Protein AF-A0A973SK38-F1 (afdb_monomer)

Radius of gyration: 13.25 Å; Cα contacts (8 Å, |Δi|>4): 80; chains: 1; bounding box: 25×26×45 Å

Solvent-accessible surface area (backbone atoms only — not comparable to full-atom values): 4740 Å² total; per-residue (Å²): 115,66,48,52,75,56,72,38,93,77,83,86,82,61,75,86,64,56,55,72,67,54,45,52,66,75,52,44,86,45,69,68,44,75,48,76,52,73,67,23,59,76,67,74,26,32,37,31,33,40,48,91,70,47,73,72,42,69,44,51,61,63,58,53,34,60,72,68,50,86,82,80,82,85,130

pLDDT: mean 93.45, std 6.09, range [54.53, 97.38]

Mean predicted aligned error: 3.43 Å

Structure (mmCIF, N/CA/C/O backbone):
data_AF-A0A973SK38-F1
#
_entry.id   AF-A0A973SK38-F1
#
loop_
_atom_site.group_PDB
_atom_site.id
_atom_site.type_symbol
_atom_site.label_atom_id
_atom_site.label_alt_id
_atom_site.label_comp_id
_atom_site.label_asym_id
_atom_site.label_entity_id
_atom_site.label_seq_id
_atom_site.pdbx_PDB_ins_code
_atom_site.Cartn_x
_atom_site.Cartn_y
_atom_site.Cartn_z
_atom_site.occupancy
_atom_site.B_iso_or_equiv
_atom_site.auth_seq_id
_atom_site.auth_comp_id
_atom_site.auth_asym_id
_atom_site.auth_atom_id
_atom_site.pdbx_PDB_model_num
ATOM 1 N N . ARG A 1 1 ? -10.277 -3.542 -7.469 1.00 86.38 1 ARG A N 1
ATOM 2 C CA . ARG A 1 1 ? -10.519 -2.363 -6.593 1.00 86.38 1 ARG A CA 1
ATOM 3 C C . ARG A 1 1 ? -10.614 -2.769 -5.103 1.00 86.38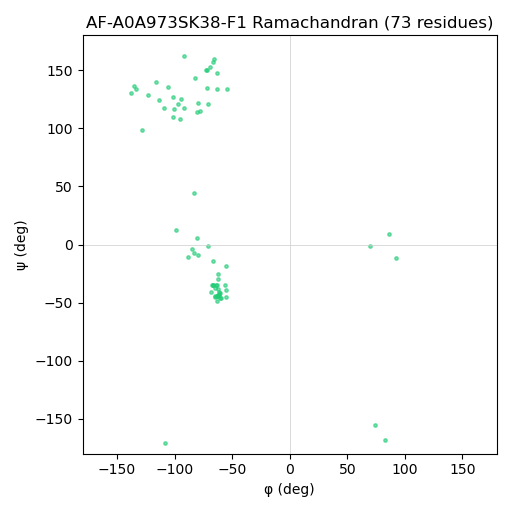 1 ARG A C 1
ATOM 5 O O . ARG A 1 1 ? -11.533 -2.341 -4.420 1.00 86.38 1 ARG A O 1
ATOM 12 N N . ARG A 1 2 ? -9.666 -3.569 -4.574 1.00 91.25 2 ARG A N 1
ATOM 13 C CA . ARG A 1 2 ? -9.772 -4.172 -3.222 1.00 91.25 2 ARG A CA 1
ATOM 14 C C . ARG A 1 2 ? -9.804 -3.146 -2.082 1.00 91.25 2 ARG A C 1
ATOM 16 O O . ARG A 1 2 ? -10.660 -3.239 -1.221 1.00 91.25 2 ARG A O 1
ATOM 23 N N . ALA A 1 3 ? -8.938 -2.130 -2.118 1.00 93.69 3 ALA A N 1
ATOM 24 C CA . ALA A 1 3 ? -8.859 -1.135 -1.043 1.00 93.69 3 ALA A CA 1
ATOM 25 C C . ALA A 1 3 ? -10.176 -0.367 -0.858 1.00 93.69 3 ALA A C 1
ATOM 27 O O . ALA A 1 3 ? -10.678 -0.256 0.254 1.00 93.69 3 ALA A O 1
ATOM 28 N N . VAL A 1 4 ? -10.768 0.088 -1.966 1.00 95.50 4 VAL A N 1
ATOM 29 C CA . VAL A 1 4 ? -12.069 0.771 -1.950 1.00 95.50 4 VAL A CA 1
ATOM 30 C C . VAL A 1 4 ? -13.170 -0.155 -1.433 1.00 95.50 4 VAL A C 1
ATOM 32 O O . VAL A 1 4 ? -13.954 0.255 -0.587 1.00 95.50 4 VAL A O 1
ATOM 35 N N . ALA A 1 5 ? -13.192 -1.417 -1.878 1.00 94.94 5 ALA A N 1
ATOM 36 C CA . ALA A 1 5 ? -14.142 -2.411 -1.375 1.00 94.94 5 ALA A CA 1
ATOM 37 C C . ALA A 1 5 ? -13.976 -2.695 0.132 1.00 94.94 5 ALA A C 1
ATOM 39 O O . ALA A 1 5 ? -14.958 -2.967 0.811 1.00 94.94 5 ALA A O 1
ATOM 40 N N . ALA A 1 6 ? -12.760 -2.567 0.671 1.00 94.00 6 ALA A N 1
ATOM 41 C CA . ALA A 1 6 ? -12.472 -2.691 2.100 1.00 94.00 6 ALA A CA 1
ATOM 42 C C . ALA A 1 6 ? -12.781 -1.411 2.913 1.00 94.00 6 ALA A C 1
ATOM 44 O O . ALA A 1 6 ? -12.477 -1.350 4.104 1.00 94.00 6 ALA A O 1
ATOM 45 N N . GLY A 1 7 ? -13.367 -0.381 2.289 1.00 94.06 7 GLY A N 1
ATOM 46 C CA . GLY A 1 7 ? -13.748 0.875 2.944 1.00 94.06 7 GLY A CA 1
ATOM 47 C C . GLY A 1 7 ? -12.633 1.923 3.022 1.00 94.06 7 GLY A C 1
ATOM 48 O O . GLY A 1 7 ? -12.796 2.942 3.692 1.00 94.06 7 GLY A O 1
ATOM 49 N N . LEU A 1 8 ? -11.501 1.710 2.343 1.00 94.19 8 LEU A N 1
ATOM 50 C CA . LEU A 1 8 ? -10.433 2.706 2.262 1.00 94.19 8 LEU A CA 1
ATOM 51 C C . LEU A 1 8 ? -10.725 3.752 1.183 1.00 94.19 8 LEU A C 1
ATOM 53 O O . LEU A 1 8 ? -11.159 3.436 0.074 1.00 94.19 8 LEU A O 1
ATOM 57 N N . ARG A 1 9 ? -10.346 5.002 1.460 1.00 95.31 9 ARG A N 1
ATOM 58 C CA . ARG A 1 9 ? -10.137 6.005 0.410 1.00 95.31 9 ARG A CA 1
ATOM 59 C C . ARG A 1 9 ? -8.786 5.740 -0.243 1.00 95.31 9 ARG A C 1
ATOM 61 O O . ARG A 1 9 ? -7.757 5.838 0.421 1.00 95.31 9 ARG A O 1
ATOM 68 N N . ALA A 1 10 ? -8.799 5.378 -1.521 1.00 95.31 10 ALA A N 1
ATOM 69 C CA . ALA A 1 10 ? -7.601 5.008 -2.262 1.00 95.31 10 ALA A CA 1
ATOM 70 C C . ALA A 1 10 ? -7.587 5.668 -3.643 1.00 95.31 10 ALA A C 1
ATOM 72 O O . ALA A 1 10 ? -8.592 5.656 -4.352 1.00 95.31 10 ALA A O 1
ATOM 73 N N . GLU A 1 11 ? -6.424 6.184 -4.030 1.00 95.75 11 GLU A N 1
ATOM 74 C CA . GLU A 1 11 ? -6.145 6.721 -5.361 1.00 95.75 11 GLU A CA 1
ATOM 75 C C . GLU A 1 11 ? -5.066 5.863 -6.032 1.00 95.75 11 GLU A C 1
ATOM 77 O O . GLU A 1 11 ? -4.112 5.425 -5.385 1.00 95.75 11 GLU A O 1
ATOM 82 N N . LEU A 1 12 ? -5.218 5.607 -7.333 1.00 95.44 12 LEU A N 1
ATOM 83 C CA . LEU A 1 12 ? -4.210 4.913 -8.128 1.00 95.44 12 LEU A CA 1
ATOM 84 C C . LEU A 1 12 ? -3.353 5.937 -8.871 1.00 95.44 12 LEU A C 1
ATOM 86 O O . LEU A 1 12 ? -3.860 6.672 -9.714 1.00 95.44 12 LEU A O 1
ATOM 90 N N . VAL A 1 13 ? -2.043 5.931 -8.622 1.00 96.12 13 VAL A N 1
ATOM 91 C CA . VAL A 1 13 ? -1.103 6.746 -9.399 1.00 96.12 13 VAL A CA 1
ATOM 92 C C . VAL A 1 13 ? -0.574 5.922 -10.580 1.00 96.12 13 VAL A C 1
ATOM 94 O O . VAL A 1 13 ? 0.089 4.905 -10.350 1.00 96.12 13 VAL A O 1
ATOM 97 N N . PRO A 1 14 ? -0.828 6.331 -11.837 1.00 94.00 14 PRO A N 1
ATOM 98 C CA . PRO A 1 14 ? -0.447 5.546 -13.006 1.00 94.00 14 PRO A CA 1
ATOM 99 C C . PRO A 1 14 ? 1.071 5.505 -13.205 1.00 94.00 14 PRO A C 1
ATOM 101 O O . PRO A 1 14 ? 1.796 6.439 -12.850 1.00 94.00 14 PRO A O 1
ATOM 104 N N . ALA A 1 15 ? 1.554 4.427 -13.830 1.00 93.50 15 ALA A N 1
ATOM 105 C CA . ALA A 1 15 ? 2.977 4.229 -14.107 1.00 93.50 15 ALA A CA 1
ATOM 106 C C . ALA A 1 15 ? 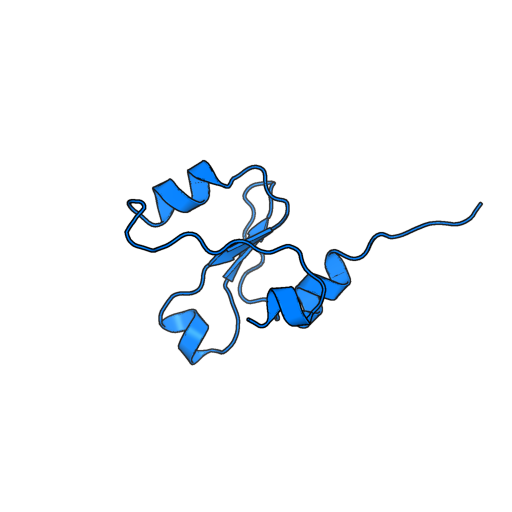3.571 5.295 -15.044 1.00 93.50 15 ALA A C 1
ATOM 108 O O . ALA A 1 15 ? 4.760 5.582 -14.948 1.00 93.50 15 ALA A O 1
ATOM 109 N N . SER A 1 16 ? 2.743 5.923 -15.885 1.00 95.19 16 SER A N 1
ATOM 110 C CA . SER A 1 16 ? 3.134 7.020 -16.777 1.00 95.19 16 SER A CA 1
ATOM 111 C C . SER A 1 16 ? 3.533 8.306 -16.042 1.00 95.19 16 SER A C 1
ATOM 113 O O . SER A 1 16 ? 4.156 9.179 -16.638 1.00 95.19 16 SER A O 1
ATOM 115 N N . ARG A 1 17 ? 3.234 8.440 -14.741 1.00 94.94 17 ARG A N 1
ATOM 116 C CA . ARG A 1 17 ? 3.520 9.647 -13.943 1.00 94.94 17 ARG A CA 1
ATOM 117 C C . ARG A 1 17 ? 4.965 9.691 -13.410 1.00 94.94 17 ARG A C 1
ATOM 119 O O . ARG A 1 17 ? 5.186 9.994 -12.238 1.00 94.94 17 ARG A O 1
ATOM 126 N N . GLY A 1 18 ? 5.941 9.360 -14.254 1.00 96.44 18 GLY A N 1
ATOM 127 C CA . GLY A 1 18 ? 7.369 9.322 -13.915 1.00 96.44 18 GLY A CA 1
ATOM 128 C C . GLY A 1 18 ? 7.815 8.024 -13.236 1.00 96.44 18 GLY A C 1
ATOM 129 O O . GLY A 1 18 ? 7.084 7.038 -13.210 1.00 96.44 18 GLY A O 1
ATOM 130 N N . SER A 1 19 ? 9.029 8.006 -12.678 1.00 96.62 19 SER A N 1
ATOM 131 C CA . SER A 1 19 ? 9.594 6.814 -12.025 1.00 96.62 19 SER A CA 1
ATOM 132 C C . SER A 1 19 ? 8.821 6.412 -10.760 1.00 96.62 19 SER A C 1
ATOM 134 O O . SER A 1 19 ? 8.135 7.227 -10.139 1.00 96.62 19 SER A O 1
ATOM 136 N N . LEU A 1 20 ? 8.955 5.153 -10.325 1.00 95.00 20 LEU A N 1
ATOM 137 C CA . LEU A 1 20 ? 8.336 4.681 -9.078 1.00 95.00 20 LEU A CA 1
ATOM 138 C C . LEU A 1 20 ? 8.746 5.546 -7.873 1.00 95.00 20 LEU A C 1
ATOM 140 O O . LEU A 1 20 ? 7.889 5.959 -7.095 1.00 95.00 20 LEU A O 1
ATOM 144 N N . GLY A 1 21 ? 10.039 5.864 -7.755 1.00 95.00 21 GLY A N 1
ATOM 145 C CA . GLY A 1 21 ? 10.562 6.715 -6.684 1.00 95.00 21 GLY A CA 1
ATOM 146 C C . GLY A 1 21 ? 9.961 8.123 -6.698 1.00 95.00 21 GLY A C 1
ATOM 147 O O . GLY A 1 21 ? 9.571 8.628 -5.645 1.00 95.00 21 GLY A O 1
ATOM 148 N N . ALA A 1 22 ? 9.800 8.728 -7.881 1.00 97.00 22 ALA A N 1
ATOM 149 C CA . ALA A 1 22 ? 9.160 10.036 -8.017 1.00 97.00 22 ALA A CA 1
ATOM 150 C C . ALA A 1 22 ? 7.697 10.004 -7.548 1.00 97.00 22 ALA A C 1
ATOM 152 O O . ALA A 1 22 ? 7.276 10.871 -6.778 1.00 97.00 22 ALA A O 1
ATOM 153 N N . ARG A 1 23 ? 6.937 8.968 -7.930 1.00 96.81 23 ARG A N 1
ATOM 154 C CA . ARG A 1 23 ? 5.540 8.796 -7.493 1.00 96.81 23 ARG A CA 1
ATOM 155 C C . ARG A 1 23 ? 5.431 8.601 -5.981 1.00 96.81 23 ARG A C 1
ATOM 157 O O . ARG A 1 23 ? 4.604 9.257 -5.352 1.00 96.81 23 ARG A O 1
ATOM 164 N N . ILE A 1 24 ? 6.301 7.775 -5.394 1.00 95.06 24 ILE A N 1
ATOM 165 C CA . ILE A 1 24 ? 6.363 7.573 -3.937 1.00 95.06 24 ILE A CA 1
ATOM 166 C C . ILE A 1 24 ? 6.657 8.900 -3.223 1.00 95.06 24 ILE A C 1
ATOM 168 O O . ILE A 1 24 ? 5.996 9.274 -2.253 1.00 95.06 24 ILE A O 1
ATOM 172 N N . ARG A 1 25 ? 7.638 9.660 -3.719 1.00 94.75 25 ARG A N 1
ATOM 173 C CA . ARG A 1 25 ? 8.036 10.935 -3.111 1.00 94.75 25 ARG A CA 1
ATOM 174 C C . ARG A 1 25 ? 6.942 12.002 -3.211 1.00 94.75 25 ARG A C 1
ATOM 176 O O . ARG A 1 25 ? 6.798 12.806 -2.280 1.00 94.75 25 ARG A O 1
ATOM 183 N N . ALA A 1 26 ? 6.186 12.004 -4.310 1.00 96.00 26 ALA A N 1
ATOM 184 C CA . ALA A 1 26 ? 5.060 12.907 -4.534 1.00 96.00 26 ALA A CA 1
ATOM 185 C C . ALA A 1 26 ? 3.896 12.634 -3.568 1.00 96.00 26 ALA A C 1
ATOM 187 O O . ALA A 1 26 ? 3.264 13.577 -3.106 1.00 96.00 26 ALA A O 1
ATOM 188 N N . GLN A 1 27 ? 3.661 11.370 -3.203 1.00 95.06 27 GLN A N 1
ATOM 189 C CA . GLN A 1 27 ? 2.554 10.959 -2.329 1.00 95.06 27 GLN A CA 1
ATOM 190 C C . GLN A 1 27 ? 2.953 10.748 -0.861 1.00 95.06 27 GLN A C 1
ATOM 192 O O . GLN A 1 27 ? 2.164 10.239 -0.076 1.00 95.06 27 GLN A O 1
ATOM 197 N N . ARG A 1 28 ? 4.148 11.174 -0.435 1.00 94.44 28 ARG A N 1
ATOM 198 C CA . ARG A 1 28 ? 4.705 10.865 0.901 1.00 94.44 28 ARG A CA 1
ATOM 199 C C . ARG A 1 28 ? 3.849 11.254 2.117 1.00 94.44 28 ARG A C 1
ATOM 201 O O . ARG A 1 28 ? 4.116 10.779 3.211 1.00 94.44 28 ARG A O 1
ATOM 208 N N . LEU A 1 29 ? 2.880 12.156 1.955 1.00 94.62 29 LEU A N 1
ATOM 209 C CA . LEU A 1 29 ? 2.069 12.669 3.063 1.00 94.62 29 LEU A CA 1
ATOM 210 C C . LEU A 1 29 ? 0.830 11.812 3.346 1.00 94.62 29 LEU A C 1
ATOM 212 O O . LEU A 1 29 ? 0.191 12.007 4.380 1.00 94.62 29 LEU A O 1
ATOM 216 N N . VAL A 1 30 ? 0.479 10.853 2.488 1.00 95.69 30 VAL A N 1
ATOM 217 C CA . VAL A 1 30 ? -0.608 9.910 2.796 1.00 95.69 30 VAL A CA 1
ATOM 218 C C . VAL A 1 30 ? -0.159 8.928 3.892 1.00 95.69 30 VAL A C 1
ATOM 220 O O . VAL A 1 30 ? 1.035 8.650 4.002 1.00 95.69 30 VAL A O 1
ATOM 223 N N . PRO A 1 31 ? -1.072 8.408 4.734 1.00 95.19 31 PRO A N 1
ATOM 224 C CA . PRO A 1 31 ? -0.702 7.509 5.833 1.00 95.19 31 PRO A CA 1
ATOM 225 C C . PRO A 1 31 ? -0.098 6.183 5.348 1.00 95.19 31 PRO A C 1
ATOM 227 O O . PRO A 1 31 ? 0.818 5.659 5.981 1.00 95.19 31 PRO A O 1
ATOM 230 N N . TYR A 1 32 ? -0.586 5.675 4.213 1.00 96.25 32 TYR A N 1
ATOM 231 C CA . TYR A 1 32 ? -0.179 4.396 3.642 1.00 96.25 32 TYR A CA 1
ATOM 232 C C . TYR A 1 32 ? -0.014 4.513 2.129 1.00 96.25 32 TYR A C 1
ATOM 234 O O . TYR A 1 32 ? -0.924 4.974 1.439 1.00 96.25 32 TYR A O 1
ATOM 242 N N . GLN A 1 33 ? 1.118 4.050 1.606 1.00 96.81 33 GLN A N 1
ATOM 243 C CA . GLN A 1 33 ? 1.341 3.889 0.171 1.00 96.81 33 GLN A CA 1
ATOM 244 C C . GLN A 1 33 ? 1.467 2.402 -0.154 1.00 96.81 33 GLN A C 1
ATOM 246 O O . GLN A 1 33 ? 2.316 1.715 0.413 1.00 96.81 33 GLN A O 1
ATOM 251 N N . LEU A 1 34 ? 0.636 1.913 -1.074 1.00 97.19 34 LEU A N 1
ATOM 252 C CA . LEU A 1 34 ? 0.663 0.529 -1.543 1.00 97.19 34 LEU A CA 1
ATOM 253 C C . LEU A 1 34 ? 1.391 0.491 -2.883 1.00 97.19 34 LEU A C 1
ATOM 255 O O . LEU A 1 34 ? 0.924 1.065 -3.868 1.00 97.19 34 LEU A O 1
ATOM 259 N N . VAL A 1 35 ? 2.526 -0.196 -2.927 1.00 96.38 35 VAL A N 1
ATOM 260 C CA . VAL A 1 35 ? 3.266 -0.459 -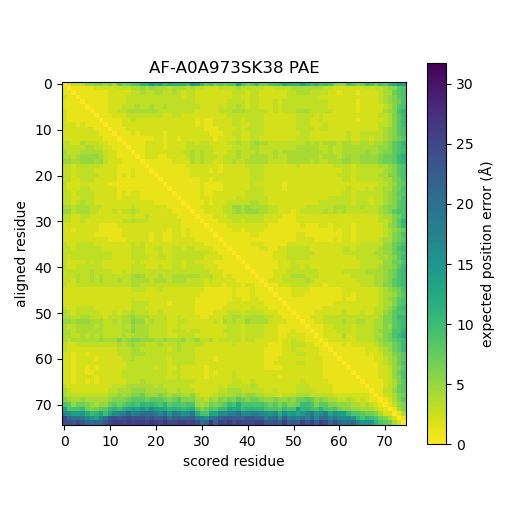4.160 1.00 96.38 35 VAL A CA 1
ATOM 261 C C . VAL A 1 35 ? 2.841 -1.827 -4.682 1.00 96.38 35 VAL A C 1
ATOM 263 O O . VAL A 1 35 ? 2.890 -2.812 -3.952 1.00 96.38 35 VAL A O 1
ATOM 266 N N . VAL A 1 36 ? 2.395 -1.873 -5.939 1.00 94.56 36 VAL A N 1
ATOM 267 C CA . VAL A 1 36 ? 1.947 -3.095 -6.618 1.00 94.56 36 VAL A CA 1
ATOM 268 C C . VAL A 1 36 ? 2.684 -3.204 -7.950 1.00 94.56 36 VAL A C 1
ATOM 270 O O . VAL A 1 36 ? 2.315 -2.539 -8.918 1.00 94.56 36 VAL A O 1
ATOM 273 N N . GLY A 1 37 ? 3.750 -3.999 -7.984 1.00 93.38 37 GLY A N 1
ATOM 274 C CA . GLY A 1 37 ? 4.448 -4.410 -9.198 1.00 93.38 37 GLY A CA 1
ATOM 275 C C . GLY A 1 37 ? 4.204 -5.891 -9.518 1.00 93.38 37 GLY A C 1
ATOM 276 O O . GLY A 1 37 ? 3.368 -6.536 -8.883 1.00 93.38 37 GLY A O 1
ATOM 277 N N . PRO A 1 38 ? 4.934 -6.462 -10.494 1.00 95.00 38 PRO A N 1
ATOM 278 C CA . PRO A 1 38 ? 4.751 -7.856 -10.907 1.00 95.00 38 PRO A CA 1
ATOM 279 C C . PRO A 1 38 ? 4.886 -8.865 -9.759 1.00 95.00 38 PRO A C 1
ATOM 281 O O . PRO A 1 38 ? 4.105 -9.810 -9.674 1.00 95.00 38 PRO A O 1
ATOM 284 N N . ARG A 1 39 ? 5.834 -8.637 -8.839 1.00 94.31 39 ARG A N 1
ATOM 285 C CA . ARG A 1 39 ? 6.050 -9.499 -7.669 1.00 94.31 39 ARG A CA 1
ATOM 286 C C . ARG A 1 39 ? 4.857 -9.470 -6.717 1.00 94.31 39 ARG A C 1
ATOM 288 O O . ARG A 1 39 ? 4.414 -10.518 -6.261 1.00 94.31 39 ARG A O 1
ATOM 295 N N . GLU A 1 40 ? 4.331 -8.287 -6.425 1.00 96.06 40 GLU A N 1
ATOM 296 C CA . GLU A 1 40 ? 3.170 -8.122 -5.548 1.00 96.06 40 GLU A CA 1
ATOM 297 C C . GLU A 1 40 ? 1.895 -8.687 -6.172 1.00 96.06 40 GLU A C 1
ATOM 299 O O . GLU A 1 40 ? 1.055 -9.243 -5.468 1.00 96.06 40 GLU A O 1
ATOM 304 N N . VAL A 1 41 ? 1.754 -8.583 -7.497 1.00 94.62 41 VAL A N 1
ATOM 305 C CA . VAL A 1 41 ? 0.653 -9.223 -8.227 1.00 94.62 41 VAL A CA 1
ATOM 306 C C . VAL A 1 41 ? 0.746 -10.742 -8.103 1.00 94.62 41 VAL A C 1
ATOM 308 O O . VAL A 1 41 ? -0.243 -11.366 -7.728 1.00 94.62 41 VAL A O 1
ATOM 311 N N . ALA A 1 42 ? 1.924 -11.325 -8.342 1.00 96.06 42 ALA A N 1
ATOM 312 C CA . ALA A 1 42 ? 2.137 -12.768 -8.227 1.00 96.06 42 ALA A CA 1
ATOM 313 C C . ALA A 1 42 ? 1.919 -13.289 -6.795 1.00 96.06 42 ALA A C 1
ATOM 315 O O . ALA A 1 42 ? 1.346 -14.356 -6.607 1.00 96.06 42 ALA A O 1
ATOM 316 N N . GLY A 1 43 ? 2.340 -12.524 -5.784 1.00 94.19 43 GLY A N 1
ATOM 317 C CA . GLY A 1 43 ? 2.150 -12.869 -4.371 1.00 94.19 43 GLY A CA 1
ATOM 318 C C . GLY A 1 43 ? 0.779 -12.497 -3.798 1.00 94.19 43 GLY A C 1
ATOM 319 O O . GLY A 1 43 ? 0.498 -12.810 -2.645 1.00 94.19 43 GLY A O 1
ATOM 320 N N . GLY A 1 44 ? -0.064 -11.782 -4.547 1.00 94.31 44 GLY A N 1
ATOM 321 C CA . GLY A 1 44 ? -1.387 -11.337 -4.100 1.00 94.31 44 GLY A CA 1
ATOM 322 C C . GLY A 1 44 ? -1.393 -10.243 -3.019 1.00 94.31 44 GLY A C 1
ATOM 323 O O . GLY A 1 44 ? -2.479 -9.764 -2.658 1.00 94.31 44 GLY A O 1
ATOM 324 N N . VAL A 1 45 ? -0.223 -9.801 -2.546 1.00 96.12 45 VAL A N 1
ATOM 325 C CA . VAL A 1 45 ? -0.050 -8.847 -1.440 1.00 96.12 45 VAL A CA 1
ATOM 326 C C . VAL A 1 45 ? 0.771 -7.620 -1.867 1.00 96.12 45 VAL A C 1
ATOM 328 O O . VAL A 1 45 ? 1.855 -7.778 -2.429 1.00 96.12 45 VAL A O 1
ATOM 331 N N . PRO A 1 46 ? 0.284 -6.387 -1.624 1.00 96.75 46 PRO A N 1
ATOM 332 C CA . PRO A 1 46 ? 1.040 -5.168 -1.892 1.00 96.75 46 PRO A CA 1
ATOM 333 C C . PRO A 1 46 ? 2.172 -4.960 -0.883 1.00 96.75 46 PRO A C 1
ATOM 335 O O . PRO A 1 46 ? 2.030 -5.267 0.301 1.00 96.75 46 PRO A O 1
ATOM 338 N N . SER A 1 47 ? 3.242 -4.314 -1.336 1.00 97.31 47 SER A N 1
ATOM 339 C CA . SER A 1 47 ? 4.281 -3.773 -0.461 1.00 97.31 47 SER A CA 1
ATOM 340 C C . SER A 1 47 ? 3.803 -2.446 0.140 1.00 97.31 47 SER A C 1
ATOM 342 O O . SER A 1 47 ? 3.474 -1.513 -0.599 1.00 97.31 47 SER A O 1
ATOM 344 N N . VAL A 1 48 ? 3.752 -2.334 1.469 1.00 97.38 48 VAL A N 1
ATOM 345 C CA . VAL A 1 48 ? 3.246 -1.146 2.175 1.00 97.38 48 VAL A CA 1
ATOM 346 C C . VAL A 1 48 ? 4.384 -0.267 2.687 1.00 97.38 48 VAL A C 1
ATOM 348 O O . VAL A 1 48 ? 5.262 -0.714 3.429 1.00 97.38 48 VAL A O 1
ATOM 351 N N . ARG A 1 49 ? 4.323 1.021 2.333 1.00 96.44 49 ARG A N 1
ATOM 352 C CA . ARG A 1 49 ? 5.147 2.088 2.917 1.00 96.44 49 ARG A CA 1
ATOM 353 C C . ARG A 1 49 ? 4.303 2.941 3.855 1.00 96.44 49 ARG A C 1
ATOM 355 O O . ARG A 1 49 ? 3.191 3.332 3.488 1.00 96.44 49 ARG A 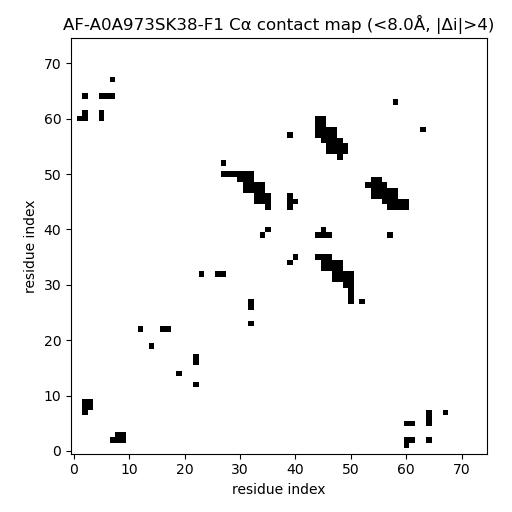O 1
ATOM 362 N N . LEU A 1 50 ? 4.844 3.259 5.024 1.00 95.31 50 LEU A N 1
ATOM 363 C CA . LEU A 1 50 ? 4.205 4.148 5.991 1.00 95.31 50 LEU A CA 1
ATOM 364 C C . LEU A 1 50 ? 4.643 5.602 5.768 1.00 95.31 50 LEU A C 1
ATOM 366 O O . LEU A 1 50 ? 5.652 5.877 5.112 1.00 95.31 50 LEU A O 1
ATOM 370 N N . ARG A 1 51 ? 3.868 6.543 6.317 1.00 95.00 51 ARG A N 1
ATOM 371 C CA . ARG A 1 51 ? 4.153 7.989 6.242 1.00 95.00 51 ARG A CA 1
ATOM 372 C C . ARG A 1 51 ? 5.532 8.367 6.791 1.00 95.00 51 ARG A C 1
ATOM 374 O O . ARG A 1 51 ? 6.156 9.282 6.265 1.00 95.00 51 ARG A O 1
ATOM 381 N N . ASP A 1 52 ? 6.001 7.680 7.828 1.00 93.00 52 ASP A N 1
ATOM 382 C CA . ASP A 1 52 ? 7.318 7.907 8.446 1.00 93.00 52 ASP A CA 1
ATOM 383 C C . ASP A 1 52 ? 8.500 7.444 7.567 1.00 93.00 52 ASP A C 1
ATOM 385 O O . ASP A 1 52 ? 9.658 7.622 7.932 1.00 93.00 52 ASP A O 1
ATOM 389 N N . GLY A 1 53 ? 8.219 6.876 6.389 1.00 92.06 53 GLY A N 1
ATOM 390 C CA . GLY A 1 53 ? 9.210 6.372 5.443 1.00 92.06 53 GLY A CA 1
ATOM 391 C C . GLY A 1 53 ? 9.543 4.890 5.624 1.00 92.06 53 GLY A C 1
ATOM 392 O O . GLY A 1 53 ? 10.143 4.294 4.720 1.00 92.06 53 GLY A O 1
ATOM 393 N N . SER A 1 54 ? 9.112 4.268 6.724 1.00 94.75 54 SER A N 1
ATOM 394 C CA . SER A 1 54 ? 9.357 2.852 6.996 1.00 94.75 54 SER A CA 1
ATOM 395 C C . SER A 1 54 ? 8.623 1.930 6.013 1.00 94.75 54 SER A C 1
ATOM 397 O O . SER A 1 54 ? 7.650 2.303 5.342 1.00 94.75 54 SER A O 1
ATOM 399 N N . GLN A 1 55 ? 9.145 0.709 5.878 1.00 94.62 55 GLN A N 1
ATOM 400 C CA . GLN A 1 55 ? 8.595 -0.341 5.024 1.00 94.62 55 GLN A CA 1
ATOM 401 C C . GLN A 1 55 ? 7.994 -1.435 5.898 1.00 94.62 55 GLN A C 1
ATOM 403 O O . GLN A 1 55 ? 8.720 -2.103 6.626 1.00 94.62 55 GLN A O 1
ATOM 408 N N . ALA A 1 56 ? 6.684 -1.648 5.791 1.00 94.19 56 ALA A N 1
ATOM 409 C CA . ALA A 1 56 ? 5.996 -2.727 6.499 1.00 94.19 56 ALA A CA 1
ATOM 410 C C . ALA A 1 56 ? 6.051 -4.070 5.741 1.00 94.19 56 ALA A C 1
ATOM 412 O O . ALA A 1 56 ? 5.559 -5.074 6.244 1.00 94.19 56 ALA A O 1
ATOM 413 N N . GLY A 1 57 ? 6.631 -4.094 4.535 1.00 93.75 57 GLY A N 1
ATOM 414 C CA . GLY A 1 57 ? 6.677 -5.284 3.683 1.00 93.75 57 GLY A CA 1
ATOM 415 C C . GLY A 1 57 ? 5.323 -5.604 3.044 1.00 93.75 57 GLY A C 1
ATOM 416 O O . GLY A 1 57 ? 4.505 -4.707 2.830 1.00 93.75 57 GLY A O 1
ATOM 417 N N . GLY A 1 58 ? 5.111 -6.876 2.698 1.00 96.62 58 GLY A N 1
ATOM 418 C CA . GLY A 1 58 ? 3.851 -7.357 2.131 1.00 96.62 58 GLY A CA 1
ATOM 419 C C . GLY A 1 58 ? 2.739 -7.378 3.180 1.00 96.62 58 GLY A C 1
ATOM 420 O O . GLY A 1 58 ? 2.880 -8.061 4.189 1.00 96.62 58 GLY A O 1
ATOM 421 N N . VAL A 1 59 ? 1.641 -6.655 2.953 1.00 96.44 59 VAL A N 1
ATOM 422 C CA . VAL A 1 59 ? 0.502 -6.583 3.890 1.00 96.44 59 VAL A CA 1
ATOM 423 C C . VAL A 1 59 ? -0.802 -6.755 3.121 1.00 96.44 59 VAL A C 1
ATOM 425 O O . VAL A 1 59 ? -0.999 -6.114 2.088 1.00 96.44 59 VAL A O 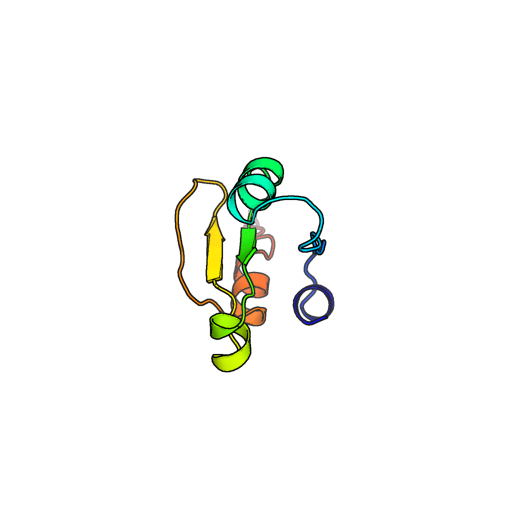1
ATOM 428 N N . ALA A 1 60 ? -1.715 -7.592 3.617 1.00 95.38 60 ALA A N 1
ATOM 429 C CA . ALA A 1 60 ? -3.025 -7.768 2.996 1.00 95.38 60 ALA A CA 1
ATOM 430 C C . ALA A 1 60 ? -3.840 -6.462 3.025 1.00 95.38 60 ALA A C 1
ATOM 432 O O . ALA A 1 60 ? -3.746 -5.656 3.953 1.00 95.38 60 ALA A O 1
ATOM 433 N N . VAL A 1 61 ? -4.675 -6.244 2.007 1.00 95.19 61 VAL A N 1
ATOM 434 C CA . VAL 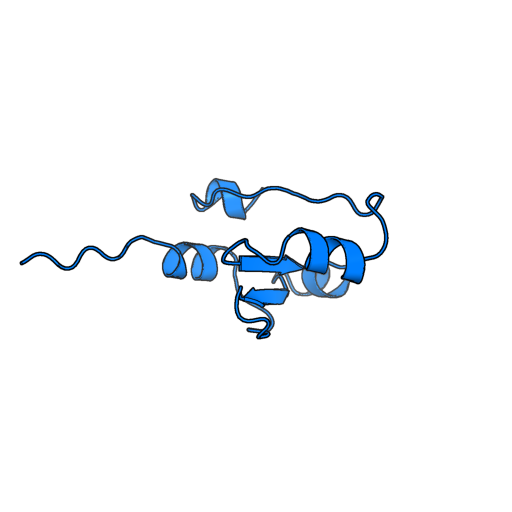A 1 61 ? -5.466 -5.007 1.896 1.00 95.19 61 VAL A CA 1
ATOM 435 C C . VAL A 1 61 ? -6.483 -4.903 3.033 1.00 95.19 61 VAL A C 1
ATOM 437 O O . VAL A 1 61 ? -6.716 -3.822 3.568 1.00 95.19 61 VAL A O 1
ATOM 440 N N . GLU A 1 62 ? -7.057 -6.032 3.418 1.00 94.75 62 GLU A N 1
ATOM 441 C CA . GLU A 1 62 ? -8.058 -6.173 4.468 1.00 94.75 62 GLU A CA 1
ATOM 442 C C . GLU A 1 62 ? -7.446 -5.883 5.843 1.00 94.75 62 GLU A C 1
ATOM 444 O O . GLU A 1 62 ? -8.027 -5.161 6.654 1.00 94.75 62 GLU A O 1
ATOM 449 N N . GLU A 1 63 ? -6.223 -6.364 6.073 1.00 95.50 63 GLU A N 1
ATOM 450 C CA . GLU A 1 63 ? -5.459 -6.059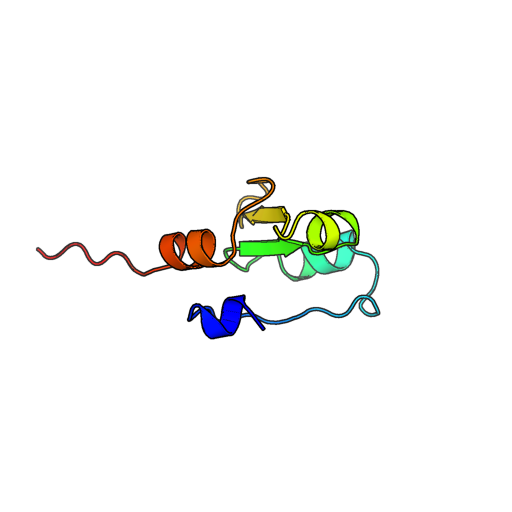 7.279 1.00 95.50 63 GLU A CA 1
ATOM 451 C C . GLU A 1 63 ? -5.115 -4.567 7.352 1.00 95.50 63 GLU A C 1
ATOM 453 O O . GLU A 1 63 ? -5.299 -3.924 8.389 1.00 95.50 63 GLU A O 1
ATOM 458 N N . LEU A 1 64 ? -4.669 -3.981 6.239 1.00 95.31 64 LEU A N 1
ATOM 459 C CA . LEU A 1 64 ? -4.395 -2.550 6.178 1.00 95.31 64 LEU A CA 1
ATOM 460 C C . LEU A 1 64 ? -5.656 -1.719 6.451 1.00 95.31 64 LEU A C 1
ATOM 462 O O . LEU A 1 64 ? -5.592 -0.724 7.174 1.00 95.31 64 LEU A O 1
ATOM 466 N N . ALA A 1 65 ? -6.802 -2.140 5.914 1.00 95.31 65 ALA A N 1
ATOM 467 C CA . ALA A 1 65 ? -8.084 -1.500 6.171 1.00 95.31 65 ALA A CA 1
ATOM 468 C C . ALA A 1 65 ? -8.457 -1.554 7.655 1.00 95.31 65 ALA A C 1
ATOM 470 O O . ALA A 1 65 ? -8.875 -0.537 8.204 1.00 95.31 65 ALA A O 1
ATOM 471 N N . ALA A 1 66 ? -8.245 -2.691 8.326 1.00 94.44 66 ALA A N 1
ATOM 472 C CA . ALA A 1 66 ? -8.463 -2.820 9.765 1.00 94.44 66 ALA A CA 1
ATOM 473 C C . ALA A 1 66 ? -7.565 -1.869 10.577 1.00 94.44 66 ALA A C 1
ATOM 475 O O . ALA A 1 66 ? -8.058 -1.188 11.476 1.00 94.44 66 ALA A O 1
ATOM 476 N N . ARG A 1 67 ? -6.277 -1.751 10.220 1.00 93.00 67 ARG A N 1
ATOM 477 C CA . ARG A 1 67 ? -5.325 -0.823 10.868 1.00 93.00 67 ARG A CA 1
ATOM 478 C C . ARG A 1 67 ? -5.718 0.648 10.700 1.00 93.00 67 ARG A C 1
ATOM 480 O O . ARG A 1 67 ? -5.476 1.447 11.601 1.00 93.00 67 ARG A O 1
ATOM 487 N N . ALA A 1 68 ? -6.306 0.995 9.556 1.00 93.00 68 ALA A N 1
ATOM 488 C CA . ALA A 1 68 ? -6.714 2.357 9.223 1.00 93.00 68 ALA A CA 1
ATOM 489 C C . ALA A 1 68 ? -8.042 2.784 9.873 1.00 93.00 68 ALA A C 1
ATOM 491 O O . ALA A 1 68 ? -8.414 3.956 9.772 1.00 93.00 68 ALA A O 1
ATOM 492 N N . ARG A 1 69 ? -8.777 1.861 10.512 1.00 91.06 69 ARG A N 1
ATOM 493 C CA . ARG A 1 69 ? -10.040 2.193 11.179 1.00 91.06 69 ARG A CA 1
ATOM 494 C C . ARG A 1 69 ? -9.788 3.183 12.322 1.00 91.06 69 ARG A C 1
ATOM 496 O O . ARG A 1 69 ? -8.875 2.962 13.123 1.00 91.06 69 ARG A O 1
ATOM 503 N N . PRO A 1 70 ? -10.599 4.249 12.435 1.00 87.06 70 PRO A N 1
ATOM 504 C CA . PRO A 1 70 ? -10.560 5.123 13.596 1.00 87.06 70 PRO A CA 1
ATOM 505 C C . PRO A 1 70 ? -10.746 4.311 14.879 1.00 87.06 70 PRO A C 1
ATOM 507 O O . PRO A 1 70 ? -11.634 3.462 14.965 1.00 87.06 70 PRO A O 1
ATOM 510 N N . ARG A 1 71 ? -9.903 4.575 15.875 1.00 85.25 71 ARG A N 1
ATOM 511 C CA . ARG A 1 71 ? -10.067 4.046 17.227 1.00 85.25 71 ARG A CA 1
ATOM 512 C C . ARG A 1 71 ? -10.649 5.158 18.079 1.00 85.25 71 ARG A C 1
ATOM 514 O O . ARG A 1 71 ? -9.966 6.139 18.349 1.00 85.25 71 ARG A O 1
ATOM 521 N N . PHE A 1 72 ? -11.905 5.006 18.470 1.00 83.75 72 PHE A N 1
ATOM 522 C CA . PHE A 1 72 ? -12.542 5.893 19.432 1.00 83.75 72 PHE A CA 1
ATOM 523 C C . PHE A 1 72 ? -12.420 5.230 20.805 1.00 83.75 72 PHE A C 1
ATOM 525 O O . PHE A 1 72 ? -13.041 4.197 21.043 1.00 83.75 72 PHE A O 1
ATOM 532 N N . GLN A 1 73 ? -11.568 5.765 21.680 1.00 75.62 73 GLN A N 1
ATOM 533 C CA . GLN A 1 73 ? -11.633 5.429 23.103 1.00 75.62 73 GLN A CA 1
ATOM 534 C C . GLN A 1 73 ? -12.756 6.270 23.705 1.00 75.62 73 GLN A C 1
ATOM 536 O O . GLN A 1 73 ? -12.687 7.497 23.676 1.00 75.62 73 GLN A O 1
ATOM 541 N N . GLY A 1 74 ? -13.819 5.604 24.156 1.00 73.25 74 GLY A N 1
ATOM 542 C CA . GLY A 1 74 ? -14.875 6.244 24.934 1.00 73.25 74 GLY A CA 1
ATOM 543 C C . GLY A 1 74 ? -14.353 6.564 26.331 1.00 73.25 74 GLY A C 1
ATOM 544 O O . GLY A 1 74 ? -13.684 5.722 26.932 1.00 73.25 74 GLY A O 1
ATOM 545 N N . SER A 1 75 ? -14.638 7.779 26.797 1.00 54.53 75 SER A N 1
ATOM 546 C CA . SER A 1 75 ? -14.463 8.204 28.185 1.00 54.53 75 SER A CA 1
ATOM 547 C C . SER A 1 75 ? -15.803 8.225 28.899 1.00 54.53 75 SER A C 1
ATOM 549 O O . SER A 1 75 ? -16.834 8.349 28.198 1.00 54.53 75 SER A O 1
#

Secondary structure (DSSP, 8-state):
-HHHHTT----PPPTTSS-HHHHHHHTTTSSEEEE--HHHHHHS-PEEEETTS-EEEE--HHHHHHHTS------

Nearest PDB structures (foldseek):
  8h9a-assembly1_A  TM=8.311E-01  e=1.810E-04  Escherichia coli
  8h9c-assembly1_A-2  TM=8.231E-01  e=2.207E-04  Escherichia coli
  8wij-assembly1_A  TM=8.061E-01  e=1.694E-04  Escherichia coli
  7wm7-assembly1_B  TM=7.212E-01  e=9.349E-05  Salmonella enterica subsp. ent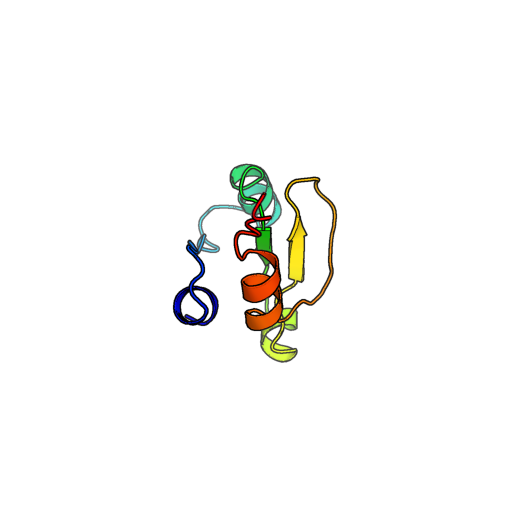erica serovar Cubana str. 76814
  7wmf-assembly1_B  TM=7.215E-01  e=1.067E-04  Salmonella enterica subsp. enterica serovar Cubana str. 76814

Sequence (75 aa):
RRAVAAGLRAELVPASRGSLGARIRAQRLVPYQLVVGPREVAGGVPSVRLRDGSQAGGVAVEELAARARPRFQGS

Foldseek 3Di:
DLLVVLVDDDDDDDCVPDHPVVVCVVPLQDQKDWADDPVCVVVVFTWIAGS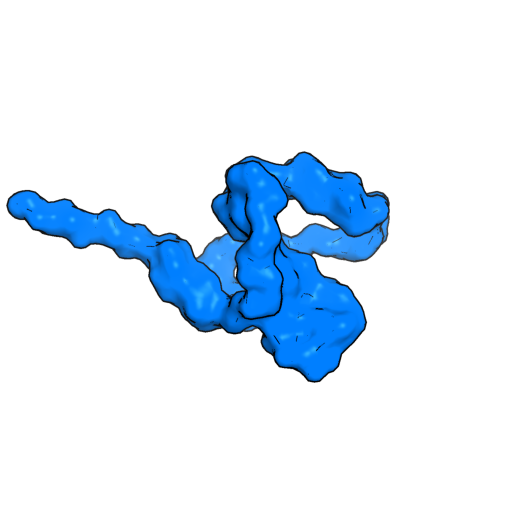VRDTPGTDHSNRVSVVPDDDDDDD